Protein AF-A0A9E3H7T1-F1 (afdb_monomer_lite)

Foldseek 3Di:
DDDDPPPPPPVWFKKKFFADQAFFKWAQDQPCLVCPDPVPDPQGIATDGHGDIFGFPDKDQDPPDDWDAACPPPRPRHGDIGDSRQWIQTFTPFFDQRVPHPNTHRDRIIDGPVRIDIDID

Sequence (121 aa):
MISDTAYSQTNSRVYLRITAPKGTYFKREINWYKQAPDIYLDSERCYVGRSQEFLVSSIRPPTGMQPIRENDFNSKFFGNIEYPSAYWEVTFQTPITCGGQENADTGPWYIYRRHVERVRR

Secondary structure (DSSP, 8-state):
-------------EEEEE--TT-EEEESSS-HHHHSS----TTSEEEE-TT-EEEEEEEE---S---EE---TTSTTTT-EE-GGGEEEEEESSPPPBTTBS------EEEEGGGEEEEE-

pLDDT: mean 78.42, std 16.97, range [38.25, 95.44]

Organism: NCBI:txid1117104

Radius of gyration: 17.56 Å; chains: 1; bounding box: 70×25×33 Å

Structure (mmCIF, N/CA/C/O backbone):
data_AF-A0A9E3H7T1-F1
#
_entry.id   AF-A0A9E3H7T1-F1
#
loop_
_atom_site.group_PDB
_atom_site.id
_atom_site.type_symbol
_atom_site.label_atom_id
_atom_site.label_alt_id
_atom_site.label_comp_id
_atom_site.label_asym_id
_atom_site.label_entity_id
_atom_site.label_seq_id
_atom_site.pdbx_PDB_ins_code
_atom_site.Cartn_x
_atom_site.Cartn_y
_atom_site.Cartn_z
_atom_site.occupancy
_atom_site.B_iso_or_equiv
_atom_site.auth_seq_id
_atom_site.auth_comp_id
_atom_site.auth_asym_id
_atom_site.auth_atom_id
_atom_site.pdbx_PDB_model_num
ATOM 1 N N . MET A 1 1 ? -49.923 7.048 15.299 1.00 40.12 1 MET A N 1
ATOM 2 C CA . MET A 1 1 ? -49.238 5.742 15.367 1.00 40.12 1 MET A CA 1
ATOM 3 C C . MET A 1 1 ? -47.829 5.954 14.861 1.00 40.12 1 MET A C 1
ATOM 5 O O . MET A 1 1 ? -47.665 6.518 13.788 1.00 40.12 1 MET A O 1
ATOM 9 N N . ILE A 1 2 ? -46.854 5.628 15.701 1.00 47.12 2 ILE A N 1
ATOM 10 C CA . ILE A 1 2 ? -45.419 5.745 15.437 1.00 47.12 2 ILE A CA 1
ATOM 11 C C . ILE A 1 2 ? -45.042 4.628 14.462 1.00 47.12 2 ILE A C 1
ATOM 13 O O . ILE A 1 2 ? -45.497 3.500 14.639 1.00 47.12 2 ILE A O 1
ATOM 17 N N . SER A 1 3 ? -44.213 4.920 13.465 1.00 41.03 3 SER A N 1
ATOM 18 C CA . SER A 1 3 ? -43.371 3.881 12.882 1.00 41.03 3 SER A CA 1
ATOM 19 C C . SER A 1 3 ? -42.008 4.484 12.592 1.00 41.03 3 SER A C 1
ATOM 21 O O . SER A 1 3 ? -41.778 5.116 11.563 1.00 41.03 3 SER A O 1
ATOM 23 N N . ASP A 1 4 ? -41.132 4.314 13.576 1.00 47.75 4 ASP A N 1
ATOM 24 C CA . ASP A 1 4 ? -39.700 4.514 13.479 1.00 47.75 4 ASP A CA 1
ATOM 25 C C . ASP A 1 4 ? -39.137 3.671 12.330 1.00 47.75 4 ASP A C 1
ATOM 27 O O . ASP A 1 4 ? -39.013 2.453 12.434 1.00 47.75 4 ASP A O 1
ATOM 31 N N . THR A 1 5 ? -38.723 4.312 11.242 1.00 47.25 5 THR A N 1
ATOM 32 C CA . THR A 1 5 ? -37.644 3.770 10.408 1.00 47.25 5 THR A CA 1
ATOM 33 C C . THR A 1 5 ? -36.331 4.371 10.879 1.00 47.25 5 THR A C 1
ATOM 35 O O . THR A 1 5 ? -35.697 5.168 10.190 1.00 47.25 5 THR A O 1
ATOM 38 N N . ALA A 1 6 ? -35.912 3.981 12.083 1.00 44.78 6 ALA A N 1
ATOM 39 C CA . ALA A 1 6 ? -34.505 4.022 12.433 1.00 44.78 6 ALA A CA 1
ATOM 40 C C . ALA A 1 6 ? -33.811 2.950 11.583 1.00 44.78 6 ALA A C 1
ATOM 42 O O . ALA A 1 6 ? -33.815 1.765 11.917 1.00 44.78 6 ALA A O 1
ATOM 43 N N . TYR A 1 7 ? -33.243 3.358 10.447 1.00 38.25 7 TYR A N 1
ATOM 44 C CA . TYR A 1 7 ? -32.245 2.542 9.773 1.00 38.25 7 TYR A CA 1
ATOM 45 C C . TYR A 1 7 ? -31.118 2.316 10.776 1.00 38.25 7 TYR A C 1
ATOM 47 O O . TYR A 1 7 ? -30.337 3.221 11.066 1.00 38.25 7 TYR A O 1
ATOM 55 N N . SER A 1 8 ? -31.042 1.104 11.320 1.00 41.88 8 SER A N 1
ATOM 56 C CA . SER A 1 8 ? -29.840 0.624 11.981 1.00 41.88 8 SER A CA 1
ATOM 57 C C . SER A 1 8 ? -28.761 0.523 10.904 1.00 41.88 8 SER A C 1
ATOM 59 O O . SER A 1 8 ? -28.556 -0.522 10.291 1.00 41.88 8 SER A O 1
ATOM 61 N N . GLN A 1 9 ? -28.097 1.643 10.610 1.00 46.53 9 GLN A N 1
ATOM 62 C CA . GLN A 1 9 ? -26.766 1.596 10.039 1.00 46.53 9 GLN A CA 1
ATOM 63 C C . GLN A 1 9 ? -25.917 0.927 11.106 1.00 46.53 9 GLN A C 1
ATOM 65 O O . GLN A 1 9 ? -25.468 1.555 12.065 1.00 46.53 9 GLN A O 1
ATOM 70 N N . THR A 1 10 ? -25.740 -0.383 10.972 1.00 46.78 10 THR A N 1
ATOM 71 C CA . THR A 1 10 ? -24.643 -1.073 11.627 1.00 46.78 10 THR A CA 1
ATOM 72 C C . THR A 1 10 ? -23.399 -0.362 11.110 1.00 46.78 10 THR A C 1
ATOM 74 O O . THR A 1 10 ? -22.990 -0.576 9.970 1.00 46.78 10 THR A O 1
ATOM 77 N N . ASN A 1 11 ? -22.882 0.589 11.892 1.00 56.44 11 ASN A N 1
ATOM 78 C CA . ASN A 1 11 ? -21.687 1.378 11.608 1.00 56.44 11 ASN A CA 1
ATOM 79 C C . ASN A 1 11 ? -20.474 0.446 11.663 1.00 56.44 11 ASN A C 1
ATOM 81 O O . ASN A 1 11 ? -19.628 0.569 12.543 1.00 56.44 11 ASN A O 1
ATOM 85 N N . SER A 1 12 ? -20.432 -0.540 10.765 1.00 71.75 12 SER A N 1
ATOM 86 C CA . SER A 1 12 ? -19.373 -1.524 10.738 1.00 71.75 12 SER A CA 1
ATOM 87 C C . SER A 1 12 ? -18.127 -0.828 10.230 1.00 71.75 12 SER A C 1
ATOM 89 O O . SER A 1 12 ? -17.987 -0.512 9.045 1.00 71.75 12 SER A O 1
ATOM 91 N N . ARG A 1 13 ? -17.232 -0.545 11.164 1.00 86.19 13 ARG A N 1
ATOM 92 C CA . ARG A 1 13 ? -15.934 0.041 10.895 1.00 86.19 13 ARG A CA 1
ATOM 93 C C . ARG A 1 13 ? -15.065 -1.046 10.286 1.00 86.19 13 ARG A C 1
ATOM 95 O O . ARG A 1 13 ? -14.909 -2.135 10.844 1.00 86.19 13 ARG A O 1
ATOM 102 N N . VAL A 1 14 ? -14.511 -0.757 9.114 1.00 91.62 14 VAL A N 1
ATOM 103 C CA . VAL A 1 14 ? -13.574 -1.660 8.450 1.00 91.62 14 VAL A CA 1
ATOM 104 C C . VAL A 1 14 ? -12.169 -1.301 8.908 1.00 91.62 14 VAL A C 1
ATOM 106 O O . VAL A 1 14 ? -11.715 -0.173 8.747 1.00 91.62 14 VAL A O 1
ATOM 109 N N . TYR A 1 15 ? -11.472 -2.281 9.456 1.00 93.75 15 TYR A N 1
ATOM 110 C CA . TYR A 1 15 ? -10.070 -2.189 9.814 1.00 93.75 15 TYR A CA 1
ATOM 111 C C . TYR A 1 15 ? -9.244 -3.027 8.848 1.00 93.75 15 TYR A C 1
ATOM 113 O O . TYR A 1 15 ? -9.654 -4.113 8.431 1.00 93.75 15 TYR A O 1
ATOM 121 N N . LEU A 1 16 ? -8.061 -2.534 8.511 1.00 94.38 16 LEU A N 1
ATOM 122 C CA . LEU A 1 16 ? -7.038 -3.294 7.816 1.00 94.38 16 LEU A CA 1
ATOM 123 C C . LEU A 1 16 ? -5.978 -3.708 8.835 1.00 94.38 16 LEU A C 1
ATOM 125 O O . LEU A 1 16 ? -5.284 -2.846 9.374 1.00 94.38 16 LEU A O 1
ATOM 129 N N . ARG A 1 17 ? -5.871 -5.009 9.119 1.00 95.06 17 ARG A N 1
ATOM 130 C CA . ARG A 1 17 ? -4.857 -5.554 10.032 1.00 95.06 17 ARG A CA 1
ATOM 131 C C . ARG A 1 17 ? -3.689 -6.127 9.243 1.00 95.06 17 ARG A C 1
ATOM 133 O O . ARG A 1 17 ? -3.903 -6.871 8.287 1.00 95.06 17 ARG A O 1
ATOM 140 N N . ILE A 1 18 ? -2.462 -5.834 9.667 1.00 93.31 18 ILE A N 1
ATOM 141 C CA . ILE A 1 18 ? -1.251 -6.404 9.062 1.00 93.31 18 ILE A CA 1
ATOM 142 C C . ILE A 1 18 ? -1.017 -7.830 9.550 1.00 93.31 18 ILE A C 1
ATOM 144 O O . ILE A 1 18 ? -0.838 -8.072 10.744 1.00 93.31 18 ILE A O 1
ATOM 148 N N . THR A 1 19 ? -0.948 -8.772 8.616 1.00 95.19 19 THR A N 1
ATOM 149 C CA . THR A 1 19 ? -0.738 -10.200 8.892 1.00 95.19 19 THR A CA 1
ATOM 150 C C . THR A 1 19 ? 0.658 -10.685 8.511 1.00 95.19 19 THR A C 1
ATOM 152 O O . THR A 1 19 ? 1.094 -11.729 9.0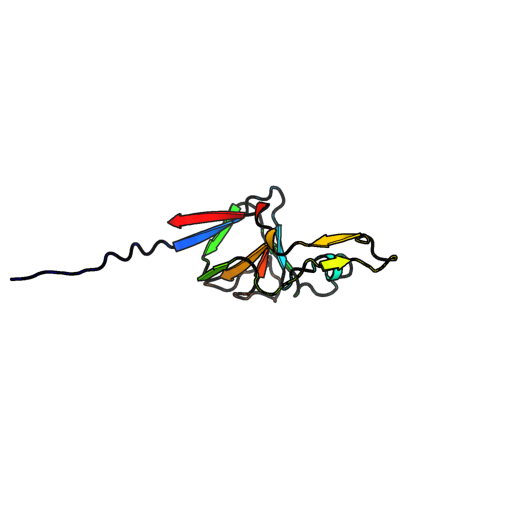00 1.00 95.19 19 THR A O 1
ATOM 155 N N . ALA A 1 20 ? 1.391 -9.928 7.687 1.00 91.00 20 ALA A N 1
ATOM 156 C CA . ALA A 1 20 ? 2.737 -10.293 7.258 1.00 91.00 20 ALA A CA 1
ATOM 157 C C . ALA A 1 20 ? 3.694 -10.484 8.459 1.00 91.00 20 ALA A C 1
ATOM 159 O O . ALA A 1 20 ? 3.782 -9.596 9.312 1.00 91.00 20 ALA A O 1
ATOM 160 N N . PRO A 1 21 ? 4.452 -11.601 8.534 1.00 87.25 21 PRO A N 1
ATOM 161 C CA . PRO A 1 21 ? 5.277 -11.931 9.700 1.00 87.25 21 PRO A CA 1
ATOM 162 C C . PRO A 1 21 ? 6.290 -10.854 10.102 1.00 87.25 21 PRO A C 1
ATOM 164 O O . PRO A 1 21 ? 6.513 -10.647 11.290 1.00 87.25 21 PRO A O 1
ATOM 167 N N . LYS A 1 22 ? 6.878 -10.165 9.116 1.00 85.44 22 LYS A N 1
ATOM 168 C CA . LYS A 1 22 ? 7.871 -9.093 9.301 1.00 85.44 22 LYS A CA 1
ATOM 169 C C . LYS A 1 22 ? 7.276 -7.690 9.125 1.00 85.44 22 LYS A C 1
ATOM 171 O O . LYS A 1 22 ? 8.016 -6.748 8.880 1.00 85.44 22 LYS A O 1
ATOM 176 N N . GLY A 1 23 ? 5.951 -7.556 9.185 1.00 87.00 23 GLY A N 1
ATOM 177 C CA . GLY A 1 23 ? 5.276 -6.336 8.753 1.00 87.00 23 GLY A CA 1
ATOM 178 C C . GLY A 1 23 ? 5.261 -6.188 7.231 1.00 87.00 23 GLY A C 1
ATOM 179 O O . GLY A 1 23 ? 5.574 -7.119 6.484 1.00 87.00 23 GLY A O 1
ATOM 180 N N . THR A 1 24 ? 4.849 -5.017 6.761 1.00 86.56 24 THR A N 1
ATOM 181 C CA . THR A 1 24 ? 4.772 -4.695 5.333 1.00 86.56 24 THR A CA 1
ATOM 182 C C . THR A 1 24 ? 5.063 -3.220 5.105 1.00 86.56 24 THR A C 1
ATOM 184 O O . THR A 1 24 ? 4.976 -2.412 6.023 1.00 86.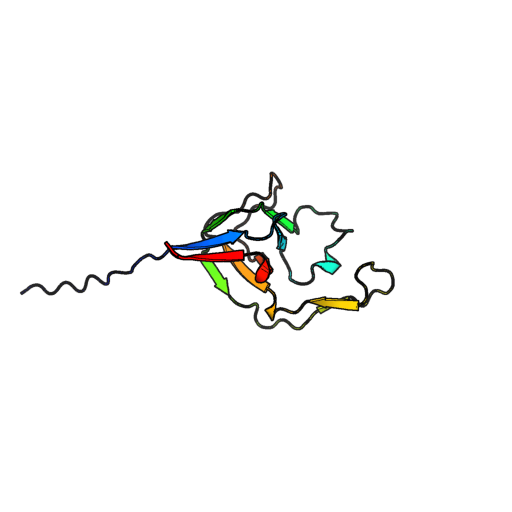56 24 THR A O 1
ATOM 187 N N . TYR A 1 25 ? 5.373 -2.866 3.863 1.00 85.62 25 TYR A N 1
ATOM 188 C CA . TYR A 1 25 ? 5.412 -1.475 3.432 1.00 85.62 25 TYR A CA 1
ATOM 189 C C . TYR A 1 25 ? 4.110 -1.117 2.726 1.00 85.62 25 TYR A C 1
ATOM 191 O O . TYR A 1 25 ? 3.664 -1.860 1.843 1.00 85.62 25 TYR A O 1
ATOM 199 N N . PHE A 1 26 ? 3.516 0.010 3.100 1.00 87.50 26 PHE A N 1
ATOM 200 C CA . PHE A 1 26 ? 2.547 0.694 2.253 1.00 87.50 26 PHE A CA 1
ATOM 201 C C . PHE A 1 26 ? 3.304 1.599 1.292 1.00 87.50 26 PHE A C 1
ATOM 203 O O . PHE A 1 26 ? 4.336 2.163 1.653 1.00 87.50 26 PHE A O 1
ATOM 210 N N . LYS A 1 27 ? 2.814 1.705 0.063 1.00 85.50 27 LYS A N 1
ATOM 211 C CA . LYS A 1 27 ? 3.524 2.374 -1.030 1.00 85.50 27 LYS A CA 1
ATOM 212 C C . LYS A 1 27 ? 2.644 3.464 -1.618 1.00 85.50 27 LYS A C 1
ATOM 214 O O . LYS A 1 27 ? 1.431 3.274 -1.682 1.00 85.50 27 LYS A O 1
ATOM 219 N N . ARG A 1 28 ? 3.217 4.576 -2.071 1.00 82.38 28 ARG A N 1
ATOM 220 C CA . ARG A 1 28 ? 2.444 5.612 -2.784 1.00 82.38 28 ARG A CA 1
ATOM 221 C C . ARG A 1 28 ? 2.077 5.203 -4.211 1.00 82.38 28 ARG A C 1
ATOM 223 O O . ARG A 1 28 ? 1.115 5.725 -4.753 1.00 82.38 28 ARG A O 1
ATOM 230 N N . GLU A 1 29 ? 2.774 4.215 -4.775 1.00 80.00 29 GLU A N 1
ATOM 231 C CA . GLU A 1 29 ? 2.519 3.654 -6.110 1.00 80.00 29 GLU A CA 1
ATOM 232 C C . GLU A 1 29 ? 2.777 2.130 -6.157 1.00 80.00 29 GLU A C 1
ATOM 234 O O . GLU A 1 29 ? 3.456 1.572 -5.291 1.00 80.00 29 GLU A O 1
ATOM 239 N N . ILE A 1 30 ? 2.237 1.437 -7.172 1.00 76.69 30 ILE A N 1
ATOM 240 C CA . ILE A 1 30 ? 2.338 -0.035 -7.338 1.00 76.69 30 ILE A CA 1
ATOM 241 C C . ILE A 1 30 ? 3.727 -0.497 -7.799 1.00 76.69 30 ILE A C 1
ATOM 243 O O . ILE A 1 30 ? 4.149 -1.611 -7.480 1.00 76.69 30 ILE A O 1
ATOM 247 N N . ASN A 1 31 ? 4.435 0.349 -8.545 1.00 69.81 31 ASN A N 1
ATOM 248 C CA . ASN A 1 31 ? 5.755 0.126 -9.147 1.00 69.81 31 ASN A CA 1
ATOM 249 C C . ASN A 1 31 ? 6.889 0.048 -8.104 1.00 69.81 31 ASN A C 1
ATOM 251 O O . ASN A 1 31 ? 7.897 0.739 -8.195 1.00 69.81 31 ASN A O 1
ATOM 255 N N . TRP A 1 32 ? 6.758 -0.822 -7.108 1.00 65.19 32 TRP A N 1
ATOM 256 C CA . TRP A 1 32 ? 7.629 -0.848 -5.933 1.00 65.19 32 TRP A CA 1
ATOM 257 C C . TRP A 1 32 ? 9.106 -1.090 -6.214 1.00 65.19 32 TRP A C 1
ATOM 259 O O . TRP A 1 32 ? 9.916 -0.830 -5.336 1.00 65.19 32 TRP A O 1
ATOM 269 N N . TYR A 1 33 ? 9.459 -1.638 -7.372 1.00 57.72 33 TYR A N 1
ATOM 270 C CA . TYR A 1 33 ? 10.846 -1.836 -7.772 1.00 57.72 33 TYR A CA 1
ATOM 271 C C . TYR A 1 33 ? 11.456 -0.573 -8.403 1.00 57.72 33 TYR A C 1
ATOM 273 O O . TYR A 1 33 ? 12.663 -0.416 -8.322 1.00 57.72 33 TYR A O 1
ATOM 281 N N . LYS A 1 34 ? 10.639 0.346 -8.958 1.00 54.22 34 LYS A N 1
ATOM 282 C CA . LYS A 1 34 ? 11.071 1.730 -9.244 1.00 54.22 34 LYS A CA 1
ATOM 283 C C . LYS A 1 34 ? 11.336 2.495 -7.958 1.00 54.22 34 LYS A C 1
ATOM 285 O O . LYS A 1 34 ? 12.006 3.515 -7.973 1.00 54.22 34 LYS A O 1
ATOM 290 N N . GLN A 1 35 ? 10.755 2.003 -6.868 1.00 51.62 35 GLN A N 1
ATOM 291 C CA . GLN A 1 35 ? 11.062 2.473 -5.542 1.00 51.62 35 GLN A CA 1
ATOM 292 C C . GLN A 1 35 ? 12.327 1.729 -5.068 1.00 51.62 35 GLN A C 1
ATOM 294 O O . GLN A 1 35 ? 13.372 2.342 -4.989 1.00 51.62 35 GLN A O 1
ATOM 299 N N . ALA A 1 36 ? 12.318 0.433 -4.766 1.00 40.94 36 ALA A N 1
ATOM 300 C CA . ALA A 1 36 ? 13.435 -0.261 -4.103 1.00 40.94 36 ALA A CA 1
ATOM 301 C C . ALA A 1 36 ? 14.813 -0.135 -4.816 1.00 40.94 36 ALA A C 1
ATOM 303 O O . ALA A 1 36 ? 14.849 0.135 -6.005 1.00 40.94 36 ALA A O 1
ATOM 304 N N . PRO A 1 37 ? 15.961 -0.514 -4.205 1.00 41.88 37 PRO A N 1
ATOM 305 C CA . PRO A 1 37 ? 16.572 -0.051 -2.954 1.00 41.88 37 PRO A CA 1
ATOM 306 C C . PRO A 1 37 ? 17.245 1.337 -3.082 1.00 41.88 37 PRO A C 1
ATOM 308 O O . PRO A 1 37 ? 17.870 1.773 -2.121 1.00 41.88 37 PRO A O 1
ATOM 311 N N . ASP A 1 38 ? 17.100 2.001 -4.230 1.00 41.94 38 ASP A N 1
ATOM 312 C CA . ASP A 1 38 ? 17.565 3.368 -4.489 1.00 41.94 38 ASP A CA 1
ATOM 313 C C . ASP A 1 38 ? 16.477 4.396 -4.094 1.00 41.94 38 ASP A C 1
ATOM 315 O O . ASP A 1 38 ? 16.493 5.546 -4.526 1.00 41.94 38 ASP A O 1
ATOM 319 N N . ILE A 1 39 ? 15.527 3.986 -3.232 1.00 48.41 39 ILE A N 1
ATOM 320 C CA . ILE A 1 39 ? 14.576 4.872 -2.540 1.00 48.41 39 ILE A CA 1
ATOM 321 C C . ILE A 1 39 ? 15.379 5.756 -1.591 1.00 48.41 39 ILE A C 1
ATOM 323 O O . ILE A 1 39 ? 15.561 5.419 -0.420 1.00 48.41 39 ILE A O 1
ATOM 327 N N . TYR A 1 40 ? 15.869 6.889 -2.076 1.00 46.56 40 TYR A N 1
ATOM 328 C CA . TYR A 1 40 ? 16.521 7.880 -1.220 1.00 46.56 40 TYR A CA 1
ATOM 329 C C . TYR A 1 40 ? 15.528 8.589 -0.295 1.00 46.56 40 TYR A C 1
ATOM 331 O O . TYR A 1 40 ? 15.926 9.144 0.726 1.00 46.56 40 TYR A O 1
ATOM 339 N N . LEU A 1 41 ? 14.237 8.572 -0.637 1.00 52.53 41 LEU A N 1
ATOM 340 C CA . LEU A 1 41 ? 13.219 9.331 0.068 1.00 52.53 41 LEU A CA 1
ATOM 341 C C . LEU A 1 41 ? 12.333 8.403 0.896 1.00 52.53 41 LEU A C 1
ATOM 343 O O . LEU A 1 41 ? 11.458 7.701 0.389 1.00 52.53 41 LEU A O 1
ATOM 347 N N . ASP A 1 42 ? 12.494 8.476 2.213 1.00 56.03 42 ASP A N 1
ATOM 348 C CA . ASP A 1 42 ? 11.597 7.858 3.195 1.00 56.03 42 ASP A CA 1
ATOM 349 C C . ASP A 1 42 ? 10.120 8.306 3.062 1.00 56.03 42 ASP A C 1
ATOM 351 O O . ASP A 1 42 ? 9.262 7.852 3.816 1.00 56.03 42 ASP A O 1
ATOM 355 N N . SER A 1 43 ? 9.796 9.181 2.103 1.00 59.72 43 SER A N 1
ATOM 356 C CA . SER A 1 43 ? 8.450 9.652 1.774 1.00 59.72 43 SER A CA 1
ATOM 357 C C . SER A 1 43 ? 7.620 8.776 0.865 1.00 59.72 43 SER A C 1
ATOM 359 O O . SER A 1 43 ? 6.392 8.897 0.856 1.00 59.72 43 SER A O 1
ATOM 361 N N . GLU A 1 44 ? 8.243 7.836 0.168 1.00 67.19 44 GLU A N 1
ATOM 362 C CA . GLU A 1 44 ? 7.547 7.044 -0.849 1.00 67.19 44 GLU A CA 1
ATOM 363 C C . GLU A 1 44 ? 7.032 5.700 -0.315 1.00 67.19 44 GLU A C 1
ATOM 365 O O . GLU A 1 44 ? 6.171 5.053 -0.925 1.00 67.19 44 GLU A O 1
ATOM 370 N N . ARG A 1 45 ? 7.505 5.303 0.872 1.00 75.12 45 ARG A N 1
ATOM 371 C CA . ARG A 1 45 ? 7.116 4.073 1.566 1.00 75.12 45 ARG A CA 1
ATOM 372 C C . ARG A 1 45 ? 6.815 4.336 3.034 1.00 75.12 45 ARG A C 1
ATOM 374 O O . ARG A 1 45 ? 7.445 5.166 3.667 1.00 75.12 45 ARG A O 1
ATOM 381 N N . CYS A 1 46 ? 5.909 3.544 3.585 1.00 81.06 46 CYS A N 1
ATOM 382 C CA . CYS A 1 46 ? 5.562 3.571 4.996 1.00 81.06 46 CYS A CA 1
ATOM 383 C C . CYS A 1 46 ? 5.738 2.173 5.579 1.00 81.06 46 CYS A C 1
ATOM 385 O O . CYS A 1 46 ? 4.998 1.261 5.200 1.00 81.06 46 CYS A O 1
ATOM 387 N N . TYR A 1 47 ? 6.727 1.970 6.453 1.00 85.19 47 TYR A N 1
ATOM 388 C CA . TYR A 1 47 ? 6.858 0.690 7.150 1.00 85.19 47 TYR A CA 1
ATOM 389 C C . TYR A 1 47 ? 5.780 0.552 8.223 1.00 85.19 47 TYR A C 1
ATOM 391 O O . TYR A 1 47 ? 5.568 1.459 9.028 1.00 85.19 47 TYR A O 1
ATOM 399 N N . VAL A 1 48 ? 5.147 -0.617 8.254 1.00 86.75 48 VAL A N 1
ATOM 400 C CA . VAL A 1 48 ? 4.054 -0.929 9.165 1.00 86.75 48 VAL A CA 1
ATOM 401 C C . VAL A 1 48 ? 4.269 -2.304 9.783 1.00 86.75 48 VAL A C 1
ATOM 403 O O . VAL A 1 48 ? 4.483 -3.303 9.089 1.00 86.75 48 VAL A O 1
ATOM 406 N N . GLY A 1 49 ? 4.204 -2.351 11.111 1.00 88.62 49 GLY A N 1
ATOM 407 C CA . GLY A 1 49 ? 4.449 -3.560 11.888 1.00 88.62 49 GLY A CA 1
ATOM 408 C C . GLY A 1 49 ? 3.311 -4.576 11.791 1.00 88.62 49 GLY A C 1
ATOM 409 O O . GLY A 1 49 ? 2.155 -4.239 11.535 1.00 88.62 49 GLY A O 1
ATOM 410 N N . ARG A 1 50 ? 3.633 -5.848 12.046 1.00 91.12 50 ARG A N 1
ATOM 411 C CA . ARG A 1 50 ? 2.632 -6.916 12.183 1.00 91.12 50 ARG A CA 1
ATOM 412 C C . ARG A 1 50 ? 1.612 -6.572 13.276 1.00 91.12 50 ARG A C 1
ATOM 414 O O . ARG A 1 50 ? 1.958 -5.945 14.273 1.00 91.12 50 ARG A O 1
ATOM 421 N N . SER A 1 51 ? 0.371 -7.017 13.095 1.00 92.38 51 SER A N 1
ATOM 422 C CA . SER A 1 51 ? -0.757 -6.836 14.019 1.00 92.38 51 SER A CA 1
ATOM 423 C C . SER A 1 51 ? -1.229 -5.393 14.207 1.00 92.38 51 SER A C 1
ATOM 425 O O . SER A 1 51 ? -2.235 -5.191 14.882 1.00 92.38 51 SER A O 1
ATOM 427 N N . GLN A 1 52 ? -0.572 -4.400 13.596 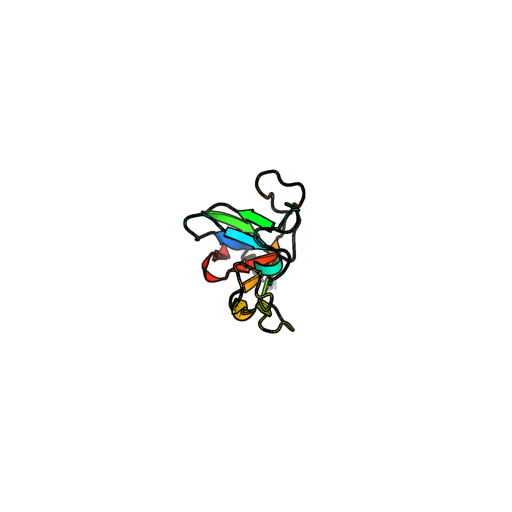1.00 91.38 52 GLN A N 1
ATOM 428 C CA . GLN A 1 52 ? -1.103 -3.041 13.551 1.00 91.38 52 GLN A CA 1
ATOM 429 C C . GLN A 1 52 ? -2.411 -3.016 12.755 1.00 91.38 52 GLN A C 1
ATOM 431 O O . GLN A 1 52 ? -2.572 -3.741 11.766 1.00 91.38 52 GLN A O 1
ATOM 436 N N . GLU A 1 53 ? -3.350 -2.194 13.215 1.00 93.25 53 GLU A N 1
ATOM 437 C CA . GLU A 1 53 ? -4.683 -2.047 12.644 1.00 93.25 53 GLU A CA 1
ATOM 438 C C . GLU A 1 53 ? -4.929 -0.598 12.258 1.00 93.25 53 GLU A C 1
ATOM 440 O O . GLU A 1 53 ? -4.651 0.317 13.031 1.00 93.25 53 GLU A O 1
ATOM 445 N N . PHE A 1 54 ? -5.513 -0.406 11.081 1.00 92.62 54 PHE A N 1
ATOM 446 C CA . PHE A 1 54 ? -5.825 0.915 10.559 1.00 92.62 54 PHE A CA 1
ATOM 447 C C . PHE A 1 54 ? -7.284 0.978 10.168 1.00 92.62 54 PHE A C 1
ATOM 449 O O . PHE A 1 54 ? -7.774 0.132 9.419 1.00 92.62 54 PHE A O 1
ATOM 456 N N . LEU A 1 55 ? -7.977 1.989 10.671 1.00 94.12 55 LEU A N 1
ATOM 457 C CA . LEU A 1 55 ? -9.352 2.252 10.291 1.00 94.12 55 LEU A CA 1
ATOM 458 C C . LEU A 1 55 ? -9.371 2.822 8.867 1.00 94.12 55 LEU A C 1
ATOM 460 O O . LEU A 1 55 ? -8.768 3.866 8.607 1.00 94.12 55 LEU A O 1
ATOM 464 N N . VAL A 1 56 ? -10.029 2.125 7.938 1.00 94.25 56 VAL A N 1
ATOM 465 C CA . VAL A 1 56 ? -10.061 2.531 6.526 1.00 94.25 56 VAL A CA 1
ATOM 466 C C . VAL A 1 56 ? -11.275 3.406 6.239 1.00 94.25 56 VAL A C 1
ATOM 468 O O . VAL A 1 56 ? -12.384 3.131 6.698 1.00 94.25 56 VAL A O 1
ATOM 471 N N . SER A 1 57 ? -11.066 4.468 5.467 1.00 94.25 57 SER A N 1
ATOM 472 C CA . SER A 1 57 ? -12.144 5.242 4.848 1.00 94.25 57 SER A CA 1
ATOM 473 C C . SER A 1 57 ? -12.538 4.630 3.504 1.00 94.25 57 SER A C 1
ATOM 475 O O . SER A 1 57 ? -13.722 4.567 3.180 1.00 94.25 57 SER A O 1
ATOM 477 N N . SER A 1 58 ? -11.567 4.106 2.747 1.00 93.88 58 SER A N 1
ATOM 478 C CA . SER A 1 58 ? -11.818 3.397 1.493 1.00 93.88 58 SER A CA 1
ATOM 479 C C . SER A 1 58 ? -10.824 2.256 1.269 1.00 93.88 58 SER A C 1
ATOM 481 O O . SER A 1 58 ? -9.665 2.325 1.678 1.00 93.88 58 SER A O 1
ATOM 483 N N . ILE A 1 59 ? -11.283 1.179 0.628 1.00 93.88 59 ILE A N 1
ATOM 484 C CA . ILE A 1 59 ? -10.426 0.078 0.184 1.00 93.88 59 ILE A CA 1
ATOM 485 C C . ILE A 1 59 ? -10.991 -0.554 -1.088 1.00 93.88 59 ILE A C 1
ATOM 487 O O . ILE A 1 59 ? -12.103 -1.091 -1.093 1.00 93.88 59 ILE A O 1
ATOM 491 N N . ARG A 1 60 ? -10.219 -0.527 -2.174 1.00 93.94 60 ARG A N 1
ATOM 492 C CA . ARG A 1 60 ? -10.667 -1.002 -3.491 1.00 93.94 60 ARG A CA 1
ATOM 493 C C . ARG A 1 60 ? -9.537 -1.638 -4.298 1.00 93.94 60 ARG A C 1
ATOM 495 O O . ARG A 1 60 ? -8.365 -1.385 -4.015 1.00 93.94 60 ARG A O 1
ATOM 502 N N . PRO A 1 61 ? -9.849 -2.498 -5.283 1.00 91.56 61 PRO A N 1
ATOM 503 C CA . PRO A 1 61 ? -8.875 -2.843 -6.308 1.00 91.56 61 PRO A CA 1
ATOM 504 C C . PRO A 1 61 ? -8.381 -1.565 -7.004 1.00 91.56 61 PRO A C 1
ATOM 506 O O . PRO A 1 61 ? -9.220 -0.714 -7.302 1.00 91.56 61 PRO A O 1
ATOM 509 N N . PRO A 1 62 ? -7.079 -1.438 -7.302 1.00 89.38 62 PRO A N 1
ATOM 510 C CA . PRO A 1 62 ? -6.603 -0.401 -8.208 1.00 89.38 62 PRO A CA 1
ATOM 511 C C . PRO A 1 62 ? -7.294 -0.535 -9.571 1.00 89.38 62 PRO A C 1
ATOM 513 O O . PRO A 1 62 ? -7.429 -1.646 -10.094 1.00 89.38 62 PRO A O 1
ATOM 516 N N . THR A 1 63 ? -7.734 0.581 -10.147 1.00 85.00 63 THR A N 1
ATOM 517 C CA . THR A 1 63 ? -8.425 0.630 -11.447 1.00 85.00 63 THR A CA 1
ATOM 518 C C . THR A 1 63 ? -7.607 1.406 -12.469 1.00 85.00 63 THR A C 1
ATOM 520 O O . THR A 1 63 ? -6.914 2.351 -12.110 1.00 85.00 63 THR A O 1
ATOM 523 N N . GLY A 1 64 ? -7.699 1.037 -13.751 1.00 80.31 64 GLY A N 1
ATOM 524 C CA . GLY A 1 64 ? -7.018 1.763 -14.833 1.00 80.31 64 GLY A CA 1
ATOM 525 C C . GLY A 1 64 ? -5.497 1.574 -14.880 1.00 80.31 64 GLY A C 1
ATOM 526 O O . GLY A 1 64 ? -4.824 2.263 -15.637 1.00 80.31 64 GLY A O 1
ATOM 527 N N . MET A 1 65 ? -4.952 0.637 -14.100 1.00 81.00 65 MET A N 1
ATOM 528 C CA . MET A 1 65 ? -3.523 0.328 -14.076 1.00 81.00 65 MET A CA 1
ATOM 529 C C . MET A 1 65 ? -3.229 -0.971 -14.820 1.00 81.00 65 MET A C 1
ATOM 531 O O . MET A 1 65 ? -3.964 -1.951 -14.691 1.00 81.00 65 MET A O 1
ATOM 535 N N . GLN A 1 66 ? -2.132 -0.981 -15.572 1.00 85.50 66 GLN A N 1
ATOM 536 C CA . GLN A 1 66 ? -1.606 -2.175 -16.232 1.00 85.50 66 GLN A CA 1
ATOM 537 C C . GLN A 1 66 ? -0.517 -2.828 -15.374 1.00 85.50 66 GLN A C 1
ATOM 539 O O . GLN A 1 66 ? 0.081 -2.151 -14.533 1.00 85.50 66 GLN A O 1
ATOM 544 N N . PRO A 1 67 ? -0.240 -4.130 -15.567 1.00 86.94 67 PRO A N 1
ATOM 545 C CA . PRO A 1 67 ? 0.940 -4.753 -14.991 1.00 86.94 67 PRO A CA 1
ATOM 546 C C . PRO A 1 67 ? 2.208 -3.978 -15.351 1.00 86.94 67 PRO A C 1
ATOM 548 O O . PRO A 1 67 ? 2.398 -3.597 -16.507 1.00 86.94 67 PRO A O 1
ATOM 551 N N . ILE A 1 68 ? 3.069 -3.748 -14.364 1.00 82.62 68 ILE A N 1
ATOM 552 C CA . ILE A 1 68 ? 4.296 -2.967 -14.536 1.00 82.62 68 ILE A CA 1
ATOM 553 C C . ILE A 1 68 ? 5.472 -3.936 -14.464 1.00 82.62 68 ILE A C 1
ATOM 555 O O . ILE A 1 68 ? 5.602 -4.675 -13.489 1.00 82.62 68 ILE A O 1
ATOM 559 N N . ARG A 1 69 ? 6.292 -3.965 -15.516 1.00 84.12 69 ARG A N 1
ATOM 560 C CA . ARG A 1 69 ? 7.492 -4.803 -15.601 1.00 84.12 69 ARG A CA 1
ATOM 561 C C . ARG A 1 69 ? 8.745 -3.951 -15.422 1.00 84.12 69 ARG A C 1
ATOM 563 O O . ARG A 1 69 ? 8.825 -2.866 -16.000 1.00 84.12 69 ARG A O 1
ATOM 570 N N . GLU A 1 70 ? 9.700 -4.424 -14.624 1.00 84.06 70 GLU A N 1
ATOM 571 C CA . GLU A 1 70 ? 11.037 -3.826 -14.576 1.00 84.06 70 GLU A CA 1
ATOM 572 C C . GLU A 1 70 ? 11.830 -4.277 -15.801 1.00 84.06 70 GLU A C 1
ATOM 574 O O . GLU A 1 70 ? 12.054 -5.476 -15.995 1.00 84.06 70 GLU A O 1
ATOM 579 N N . ASN A 1 71 ? 12.221 -3.313 -16.627 1.00 83.81 71 ASN A N 1
ATOM 580 C CA . ASN A 1 71 ? 12.916 -3.532 -17.891 1.00 83.81 71 ASN A CA 1
ATOM 581 C C . ASN A 1 71 ? 14.352 -2.985 -17.876 1.00 83.81 71 ASN A C 1
ATOM 583 O O . ASN A 1 71 ? 15.068 -3.183 -18.855 1.00 83.81 71 ASN A O 1
ATOM 587 N N . ASP A 1 72 ? 14.781 -2.309 -16.808 1.00 82.88 72 ASP A N 1
ATOM 588 C CA . ASP A 1 72 ? 16.173 -1.913 -16.634 1.00 82.88 72 ASP A CA 1
ATOM 589 C C . ASP A 1 72 ? 17.033 -3.143 -16.327 1.00 82.88 72 ASP A C 1
ATOM 591 O O . ASP A 1 72 ? 16.938 -3.740 -15.255 1.00 82.88 72 ASP A O 1
ATOM 595 N N . PHE A 1 73 ? 17.888 -3.513 -17.280 1.00 85.38 73 PHE A N 1
ATOM 596 C CA . PHE A 1 73 ? 18.818 -4.639 -17.172 1.00 85.38 73 PHE A CA 1
ATOM 597 C C . PHE A 1 73 ? 19.867 -4.464 -16.066 1.00 85.38 73 PHE A C 1
ATOM 599 O O . PHE A 1 73 ? 20.465 -5.453 -15.645 1.00 85.38 73 PHE A O 1
ATOM 606 N N . ASN A 1 74 ? 20.088 -3.236 -15.588 1.00 83.56 74 ASN A N 1
ATOM 607 C CA . ASN A 1 74 ? 20.990 -2.953 -14.472 1.00 83.56 74 ASN A CA 1
ATOM 608 C C . ASN A 1 74 ? 20.274 -3.001 -13.113 1.00 83.56 74 ASN A C 1
ATOM 610 O O . ASN A 1 74 ? 20.930 -3.019 -12.071 1.00 83.56 74 ASN A O 1
ATOM 614 N N . SER A 1 75 ? 18.938 -3.049 -13.102 1.00 78.19 75 SER A N 1
ATOM 615 C CA . SER A 1 75 ? 18.160 -3.151 -11.873 1.00 78.19 75 SER A CA 1
ATOM 616 C C . SER A 1 75 ? 18.246 -4.559 -11.298 1.00 78.19 75 SER A C 1
ATOM 618 O O . SER A 1 75 ? 18.011 -5.560 -11.977 1.00 78.19 75 SER A O 1
ATOM 620 N N . LYS A 1 76 ? 18.460 -4.661 -9.984 1.00 76.44 76 LYS A N 1
ATOM 621 C CA . LYS A 1 76 ? 18.375 -5.946 -9.268 1.00 76.44 76 LYS A CA 1
ATOM 622 C C . LYS A 1 76 ? 16.968 -6.562 -9.273 1.00 76.44 76 LYS A C 1
ATOM 624 O O . LYS A 1 76 ? 16.793 -7.688 -8.813 1.00 76.44 76 LYS A O 1
ATOM 629 N N . PHE A 1 77 ? 15.964 -5.812 -9.728 1.00 76.56 77 PHE A N 1
ATOM 630 C CA . PHE A 1 77 ? 14.589 -6.275 -9.899 1.00 76.56 77 PHE A CA 1
ATOM 631 C C . PHE A 1 77 ? 14.234 -6.561 -11.353 1.00 76.56 77 PHE A C 1
ATOM 633 O O . PHE A 1 77 ? 13.058 -6.792 -11.635 1.00 76.56 77 PHE A O 1
ATOM 640 N N . PHE A 1 78 ? 15.214 -6.540 -12.261 1.00 82.44 78 PHE A N 1
ATOM 641 C CA . PHE A 1 78 ? 15.009 -6.846 -13.668 1.00 82.44 78 PHE A CA 1
ATOM 642 C C . PHE A 1 78 ? 14.147 -8.100 -13.854 1.00 82.44 78 PHE A C 1
ATOM 644 O O . PHE A 1 78 ? 14.382 -9.147 -13.248 1.00 82.44 78 PHE A O 1
ATOM 651 N N . GLY A 1 79 ? 13.124 -7.981 -14.699 1.00 83.62 79 GLY A N 1
ATOM 652 C CA . GLY A 1 79 ? 12.208 -9.073 -15.002 1.00 83.62 79 GLY A CA 1
ATOM 653 C C . GLY A 1 79 ? 11.046 -9.242 -14.019 1.00 83.62 79 GLY A C 1
ATOM 654 O O . GLY A 1 79 ? 10.106 -9.967 -14.362 1.00 83.62 79 GLY A O 1
ATOM 655 N N . ASN A 1 80 ? 11.043 -8.557 -12.867 1.00 82.75 80 ASN A N 1
ATOM 656 C CA . ASN A 1 80 ? 9.895 -8.549 -11.958 1.00 82.75 80 ASN A CA 1
ATOM 657 C C . ASN A 1 80 ? 8.670 -7.921 -12.629 1.00 82.75 80 ASN A C 1
ATOM 659 O O . ASN A 1 80 ? 8.782 -6.983 -13.421 1.00 82.75 80 ASN A O 1
ATOM 663 N N . ILE A 1 81 ? 7.490 -8.441 -12.288 1.00 85.75 81 ILE A N 1
ATOM 664 C CA . ILE A 1 81 ? 6.206 -7.938 -12.777 1.00 85.75 81 ILE A CA 1
ATOM 665 C C . ILE A 1 81 ? 5.285 -7.706 -11.593 1.00 85.75 81 ILE A C 1
ATOM 667 O O . ILE A 1 81 ? 5.023 -8.615 -10.805 1.00 85.75 81 ILE A O 1
ATOM 671 N N . GLU A 1 82 ? 4.731 -6.506 -11.533 1.00 84.62 82 GLU A N 1
ATOM 672 C CA . GLU A 1 82 ? 3.751 -6.119 -10.540 1.00 84.62 82 GLU A CA 1
ATOM 673 C C . GLU A 1 82 ? 2.366 -6.055 -11.132 1.00 84.62 82 GLU A C 1
ATOM 675 O O . GLU A 1 82 ? 2.083 -5.272 -12.035 1.00 84.62 82 GLU A O 1
ATOM 680 N N . TYR A 1 83 ? 1.489 -6.887 -10.584 1.00 88.06 83 TYR A N 1
ATOM 681 C CA . TYR A 1 83 ? 0.107 -6.979 -11.009 1.00 88.06 83 TYR A CA 1
ATOM 682 C C . TYR A 1 83 ? -0.767 -6.125 -10.088 1.00 88.06 83 TYR A C 1
ATOM 684 O O . TYR A 1 83 ? -0.822 -6.407 -8.889 1.00 88.06 83 TYR A O 1
ATOM 692 N N . PRO A 1 84 ? -1.524 -5.143 -10.613 1.00 88.94 84 PRO A N 1
ATOM 693 C CA . PRO A 1 84 ? -2.429 -4.328 -9.801 1.00 88.94 84 PRO A CA 1
ATOM 694 C C . PRO A 1 84 ? -3.441 -5.151 -8.991 1.00 88.94 84 PRO A C 1
ATOM 696 O O . PRO A 1 84 ? -3.812 -4.788 -7.876 1.00 88.94 84 PRO A O 1
ATOM 699 N N . SER A 1 85 ? -3.831 -6.321 -9.504 1.00 90.81 85 SER A N 1
ATOM 700 C CA . SER A 1 85 ? -4.705 -7.279 -8.818 1.00 90.81 85 SER A CA 1
ATOM 701 C C . SER A 1 85 ? -4.119 -7.841 -7.516 1.00 90.81 85 SER A C 1
ATOM 703 O O . SER A 1 85 ? -4.875 -8.311 -6.665 1.00 90.81 85 SER A O 1
ATOM 705 N N . ALA A 1 86 ? -2.801 -7.768 -7.325 1.00 90.31 86 ALA A N 1
ATOM 706 C CA . ALA A 1 86 ? -2.127 -8.190 -6.104 1.00 90.31 86 ALA A CA 1
ATOM 707 C C . ALA A 1 86 ? -2.165 -7.127 -4.991 1.00 90.31 86 ALA A C 1
ATOM 709 O O . ALA A 1 86 ? -1.756 -7.414 -3.863 1.00 90.31 86 ALA A O 1
ATOM 710 N N . TYR A 1 87 ? -2.699 -5.933 -5.275 1.00 91.81 87 TYR A N 1
ATOM 711 C CA . TYR A 1 87 ? -2.735 -4.799 -4.353 1.00 91.81 87 TYR A CA 1
ATOM 712 C C . TYR A 1 87 ? -4.153 -4.342 -4.021 1.00 91.81 87 TYR A C 1
ATOM 714 O O . TYR A 1 87 ? -5.103 -4.502 -4.794 1.00 91.81 87 TYR A O 1
ATOM 722 N N . TRP A 1 88 ? -4.294 -3.779 -2.830 1.00 93.56 88 TRP A N 1
ATOM 723 C CA . TRP A 1 88 ? -5.373 -2.869 -2.481 1.00 93.56 88 TRP A CA 1
ATOM 724 C C . TRP A 1 88 ? -4.883 -1.435 -2.628 1.00 93.56 88 TRP A C 1
ATOM 726 O O . TRP A 1 88 ? -3.759 -1.147 -2.230 1.00 93.56 88 TRP A O 1
ATOM 736 N N . GLU A 1 89 ? -5.736 -0.561 -3.147 1.00 93.75 89 GLU A N 1
ATOM 737 C CA . GLU A 1 89 ? -5.629 0.884 -2.965 1.00 93.75 89 GLU A CA 1
ATOM 738 C C . GLU A 1 89 ? -6.477 1.257 -1.744 1.00 93.75 89 GLU A C 1
ATOM 740 O O . GLU A 1 89 ? -7.650 0.869 -1.656 1.00 93.75 89 GLU A O 1
ATOM 745 N N . VAL A 1 90 ? -5.864 1.931 -0.773 1.00 93.25 90 VAL A N 1
ATOM 746 C CA . VAL A 1 90 ? -6.441 2.176 0.551 1.00 93.25 90 VAL A CA 1
ATOM 747 C C . VAL A 1 90 ? -6.305 3.640 0.932 1.00 93.25 90 VAL A C 1
ATOM 749 O O . VAL A 1 90 ? -5.234 4.227 0.799 1.00 93.25 90 VAL A O 1
ATOM 752 N N . THR A 1 91 ? -7.383 4.201 1.469 1.00 94.12 91 THR A N 1
ATOM 753 C CA . THR A 1 91 ? -7.364 5.470 2.198 1.00 94.12 91 THR A CA 1
ATOM 754 C C . THR A 1 91 ? -7.752 5.196 3.646 1.00 94.12 91 THR A C 1
ATOM 756 O O . THR A 1 91 ? -8.696 4.449 3.920 1.00 94.12 91 THR A O 1
ATOM 759 N N . PHE A 1 92 ? -7.021 5.781 4.585 1.00 93.44 92 PHE A N 1
ATOM 760 C CA . PHE A 1 92 ? -7.258 5.661 6.019 1.00 93.44 92 PHE A CA 1
ATOM 761 C C . PHE A 1 92 ? -8.121 6.814 6.540 1.00 93.44 92 PHE A C 1
ATOM 763 O O . PHE A 1 92 ? -8.196 7.874 5.921 1.00 93.44 92 PHE A O 1
ATOM 770 N N . GLN A 1 93 ? -8.807 6.605 7.666 1.00 91.81 93 GLN A N 1
ATOM 771 C CA . GLN A 1 93 ? -9.593 7.669 8.309 1.00 91.81 93 GLN A CA 1
ATOM 772 C C . GLN A 1 93 ? -8.718 8.712 9.005 1.00 91.81 93 GLN A C 1
ATOM 774 O O . GLN A 1 93 ? -9.110 9.868 9.115 1.00 91.81 93 GLN A O 1
ATOM 779 N N . THR A 1 94 ? -7.540 8.305 9.472 1.00 88.25 94 THR A N 1
ATOM 780 C CA . THR A 1 94 ? -6.551 9.183 10.096 1.00 88.25 94 THR A CA 1
ATOM 781 C C . THR A 1 94 ? -5.207 9.004 9.401 1.00 88.25 94 THR A C 1
ATOM 783 O O . THR A 1 94 ? -4.933 7.903 8.910 1.00 88.25 94 THR A O 1
ATOM 786 N N . PRO A 1 95 ? -4.352 10.040 9.373 1.00 86.50 95 PRO A N 1
ATOM 787 C CA . PRO A 1 95 ? -2.978 9.891 8.916 1.00 86.50 95 PRO A CA 1
ATOM 788 C C . PRO A 1 95 ? -2.280 8.744 9.650 1.00 86.50 95 PRO A C 1
ATOM 790 O O . PRO A 1 95 ? -2.407 8.608 10.870 1.00 86.50 95 PRO A O 1
ATOM 793 N N . ILE A 1 96 ? -1.574 7.897 8.907 1.00 83.81 96 ILE A N 1
ATOM 794 C CA . ILE A 1 96 ? -0.783 6.807 9.491 1.00 83.81 96 ILE A CA 1
ATOM 795 C C . ILE A 1 96 ? 0.603 7.317 9.867 1.00 83.81 96 ILE A C 1
ATOM 797 O O . ILE A 1 96 ? 1.162 8.134 9.149 1.00 83.81 96 ILE A O 1
ATOM 801 N N . THR A 1 97 ? 1.192 6.819 10.952 1.00 73.44 97 THR A N 1
ATOM 802 C CA . THR A 1 97 ? 2.567 7.167 11.330 1.00 73.44 97 THR A CA 1
ATOM 803 C C . THR A 1 97 ? 3.524 6.048 10.93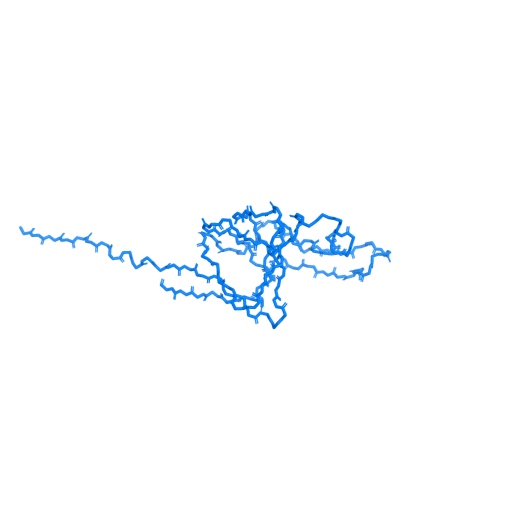3 1.00 73.44 97 THR A C 1
ATOM 805 O O . THR A 1 97 ? 3.428 4.910 11.389 1.00 73.44 97 THR A O 1
ATOM 808 N N . CYS A 1 98 ? 4.475 6.372 10.065 1.00 71.56 98 CYS A N 1
ATOM 809 C CA . CYS A 1 98 ? 5.409 5.412 9.484 1.00 71.56 98 CYS A CA 1
ATOM 810 C C . CYS A 1 98 ? 6.669 5.299 10.348 1.00 71.56 98 CYS A C 1
ATOM 812 O O . CYS A 1 98 ? 7.750 5.701 9.933 1.00 71.56 98 CYS A O 1
ATOM 814 N N . GLY A 1 99 ? 6.526 4.857 11.602 1.00 60.94 99 GLY A N 1
ATOM 815 C CA . GLY A 1 99 ? 7.671 4.691 12.510 1.00 60.94 99 GLY A CA 1
ATOM 816 C C . GLY A 1 99 ? 8.495 5.967 12.750 1.00 60.94 99 GLY A C 1
ATOM 817 O O . GLY A 1 99 ? 9.698 5.871 12.958 1.00 60.94 99 GLY A O 1
ATOM 818 N N . GLY A 1 100 ? 7.864 7.147 12.700 1.00 56.44 100 GLY A N 1
ATOM 819 C CA . GLY A 1 100 ? 8.525 8.447 12.889 1.00 56.44 100 GLY A CA 1
ATOM 820 C C . GLY A 1 100 ? 8.893 9.196 11.603 1.00 56.44 100 GLY A C 1
ATOM 821 O O . GLY A 1 100 ? 9.430 10.292 11.694 1.00 56.44 100 GLY A O 1
ATOM 822 N N . GLN A 1 101 ? 8.593 8.651 10.419 1.00 58.19 101 GLN A N 1
ATOM 823 C CA . GLN A 1 101 ? 8.808 9.354 9.148 1.00 58.19 101 GLN A CA 1
ATOM 824 C C . GLN A 1 101 ? 7.742 10.446 8.926 1.00 58.19 101 GLN A C 1
ATOM 826 O O . GLN A 1 101 ? 6.563 10.239 9.222 1.00 58.19 101 GLN A O 1
ATOM 831 N N . GLU A 1 102 ? 8.154 11.583 8.356 1.00 53.22 102 GLU A N 1
ATOM 832 C CA . GLU A 1 102 ? 7.357 12.813 8.151 1.00 53.22 102 GLU A CA 1
ATOM 833 C C . GLU A 1 102 ? 6.175 12.664 7.173 1.00 53.22 102 GLU A C 1
ATOM 835 O O . GLU A 1 102 ? 5.385 13.582 6.975 1.00 53.22 102 GLU A O 1
ATOM 840 N N . ASN A 1 103 ? 6.005 11.487 6.576 1.00 59.66 103 ASN A N 1
ATOM 841 C CA . ASN A 1 103 ? 5.179 11.278 5.381 1.00 59.66 103 ASN A CA 1
ATOM 842 C C . ASN A 1 103 ? 3.810 10.678 5.714 1.00 59.66 103 ASN A C 1
ATOM 844 O O . ASN A 1 103 ? 3.176 9.995 4.900 1.00 59.66 103 ASN A O 1
ATOM 848 N N 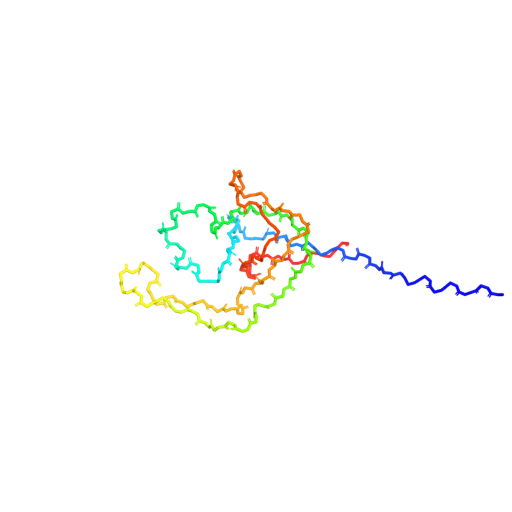. ALA A 1 104 ? 3.391 10.940 6.951 1.00 66.38 104 ALA A N 1
ATOM 849 C CA . ALA A 1 104 ? 2.133 10.537 7.530 1.00 66.38 104 ALA A CA 1
ATOM 850 C C . ALA A 1 104 ? 0.966 11.208 6.804 1.00 66.38 104 ALA A C 1
ATOM 852 O O . ALA A 1 104 ? 0.804 12.423 6.840 1.00 66.38 104 ALA A O 1
ATOM 853 N N . ASP A 1 105 ? 0.130 10.406 6.155 1.00 80.56 105 ASP A N 1
ATOM 854 C CA . ASP A 1 105 ? -1.063 10.878 5.462 1.00 80.56 105 ASP A CA 1
ATOM 855 C C . ASP A 1 105 ? -2.086 9.742 5.356 1.00 80.56 105 ASP A C 1
ATOM 857 O O . ASP A 1 105 ? -1.811 8.569 5.625 1.00 80.56 105 ASP A O 1
ATOM 861 N N . THR A 1 106 ? -3.296 10.101 4.971 1.00 88.06 106 THR A N 1
ATOM 862 C CA . THR A 1 106 ? -4.438 9.220 4.783 1.00 88.06 106 THR A CA 1
ATOM 863 C C . THR A 1 106 ? -4.339 8.357 3.521 1.00 88.06 106 THR A C 1
ATOM 865 O O . THR A 1 106 ? -4.896 7.261 3.519 1.00 88.06 106 THR A O 1
ATOM 868 N N . GLY A 1 107 ? -3.610 8.768 2.475 1.00 85.62 107 GLY A N 1
ATOM 869 C CA . GLY A 1 107 ? -3.402 7.980 1.251 1.00 85.62 107 GLY A CA 1
ATOM 870 C C . GLY A 1 107 ? -3.646 8.771 -0.042 1.00 85.62 107 GLY A C 1
ATOM 871 O O . GLY A 1 107 ? -3.659 9.996 -0.004 1.00 85.62 107 GLY A O 1
ATOM 872 N N . PRO A 1 108 ? -3.835 8.101 -1.195 1.00 89.69 108 PRO A N 1
ATOM 873 C CA . PRO A 1 108 ? -3.968 6.654 -1.360 1.00 89.69 108 PRO A CA 1
ATOM 874 C C . PRO A 1 108 ? -2.659 5.894 -1.113 1.00 89.69 108 PRO A C 1
ATOM 876 O O . PRO A 1 108 ? -1.568 6.362 -1.435 1.00 89.69 108 PRO A O 1
ATOM 879 N N . TRP A 1 109 ? -2.797 4.695 -0.553 1.00 90.69 109 TRP A N 1
ATOM 880 C CA . TRP A 1 109 ? -1.715 3.754 -0.290 1.00 90.69 109 TRP A CA 1
ATOM 881 C C . TRP A 1 109 ? -1.966 2.429 -1.010 1.00 90.69 109 TRP A C 1
ATOM 883 O O . TRP A 1 109 ? -3.063 1.876 -0.949 1.00 90.69 109 TRP A O 1
ATOM 893 N N . TYR A 1 110 ? -0.931 1.878 -1.634 1.00 91.00 110 TYR A N 1
ATOM 894 C CA . TYR A 1 110 ? -0.938 0.561 -2.257 1.00 91.00 110 TYR A CA 1
ATOM 895 C C . TYR A 1 110 ? -0.351 -0.475 -1.309 1.00 91.00 110 TYR A C 1
ATOM 897 O O . TYR A 1 110 ? 0.790 -0.365 -0.849 1.00 91.00 110 TYR A O 1
ATOM 905 N N . ILE A 1 111 ? -1.151 -1.496 -1.011 1.00 90.81 111 ILE A N 1
ATOM 906 C CA . ILE A 1 111 ? -0.854 -2.486 0.025 1.00 90.81 111 ILE A CA 1
ATOM 907 C C . ILE A 1 111 ? -1.028 -3.880 -0.553 1.00 90.81 111 ILE A C 1
ATOM 909 O O . ILE A 1 111 ? -2.053 -4.192 -1.161 1.00 90.81 111 ILE A O 1
ATOM 913 N N . TYR A 1 112 ? -0.027 -4.734 -0.363 1.00 91.12 112 TYR A N 1
ATOM 914 C CA . TYR A 1 112 ? -0.069 -6.090 -0.890 1.00 91.12 112 TYR A CA 1
ATOM 915 C C . TYR A 1 112 ? -1.183 -6.893 -0.213 1.00 91.12 112 TYR A C 1
ATOM 917 O O . TYR A 1 112 ? -1.201 -7.038 1.011 1.00 91.12 112 TYR A O 1
ATOM 925 N N . ARG A 1 113 ? -2.118 -7.438 -1.001 1.00 92.56 113 ARG A N 1
ATOM 926 C CA . ARG A 1 113 ? -3.345 -8.061 -0.470 1.00 92.56 113 ARG A CA 1
ATOM 927 C C . ARG A 1 113 ? -3.060 -9.212 0.484 1.00 92.56 113 ARG A C 1
ATOM 929 O O . ARG A 1 113 ? -3.787 -9.387 1.450 1.00 92.56 113 ARG A O 1
ATOM 936 N N . ARG A 1 114 ? -2.003 -9.985 0.220 1.00 92.44 114 ARG A N 1
ATOM 937 C CA . ARG A 1 114 ? -1.631 -11.153 1.035 1.00 92.44 114 ARG A CA 1
ATOM 938 C C . ARG A 1 114 ? -1.038 -10.781 2.397 1.00 92.44 114 ARG A C 1
ATOM 940 O O . ARG A 1 114 ? -0.874 -11.659 3.232 1.00 92.44 114 ARG A O 1
ATOM 947 N N . HIS A 1 115 ? -0.686 -9.514 2.615 1.00 94.06 115 HIS A N 1
ATOM 948 C CA . HIS A 1 115 ? -0.074 -9.041 3.860 1.00 94.06 115 HIS A CA 1
ATOM 949 C C . HIS A 1 115 ? -1.083 -8.462 4.847 1.00 94.06 115 HIS A C 1
ATOM 951 O O . HIS A 1 115 ? -0.680 -7.988 5.912 1.00 94.06 115 HIS A O 1
ATOM 957 N N . VAL A 1 116 ? -2.366 -8.454 4.488 1.00 94.06 116 VAL A N 1
ATOM 958 C CA . VAL A 1 116 ? -3.410 -7.805 5.269 1.00 94.06 116 VAL A CA 1
ATOM 959 C C . VAL A 1 116 ? -4.687 -8.624 5.313 1.00 94.06 116 VAL A C 1
ATOM 961 O O . VAL A 1 116 ? -5.026 -9.332 4.368 1.00 94.06 116 VAL A O 1
ATOM 964 N N . GLU A 1 117 ? -5.433 -8.466 6.397 1.00 95.44 117 GLU A N 1
ATOM 965 C CA . GLU A 1 117 ? -6.804 -8.947 6.525 1.00 95.44 117 GLU A CA 1
ATOM 966 C C . GLU A 1 117 ? -7.757 -7.775 6.768 1.00 95.44 117 GLU A C 1
ATOM 968 O O . GLU A 1 117 ? -7.400 -6.770 7.388 1.00 95.44 117 GLU A O 1
ATOM 973 N N . ARG A 1 118 ? -8.985 -7.896 6.258 1.00 93.00 118 ARG A N 1
ATOM 974 C CA . ARG A 1 118 ? -10.058 -6.940 6.538 1.00 93.00 118 ARG A CA 1
ATOM 975 C C . ARG A 1 118 ? -10.844 -7.437 7.740 1.00 93.00 118 ARG A C 1
ATOM 977 O O . ARG A 1 118 ? -11.451 -8.502 7.672 1.00 93.00 118 ARG A O 1
ATOM 984 N N . VAL A 1 119 ? -10.872 -6.645 8.800 1.00 92.81 119 VAL A N 1
ATOM 985 C CA . VAL A 1 119 ? -11.621 -6.928 10.026 1.00 92.81 119 VAL A CA 1
ATOM 986 C C . VAL A 1 119 ? -12.802 -5.965 10.092 1.00 92.81 119 VAL A C 1
ATOM 988 O O . VAL A 1 119 ? -12.640 -4.770 9.867 1.00 92.81 119 VAL A O 1
ATOM 991 N N . ARG A 1 120 ? -14.001 -6.473 10.371 1.00 89.12 120 ARG A N 1
ATOM 992 C CA . ARG A 1 120 ? -15.212 -5.662 10.559 1.00 89.12 120 ARG A CA 1
ATOM 993 C C . ARG A 1 120 ? -15.576 -5.654 12.038 1.00 89.12 120 ARG A C 1
ATOM 995 O O . ARG A 1 120 ? -15.564 -6.721 12.651 1.00 89.12 120 ARG A O 1
ATOM 1002 N N . ARG A 1 121 ? -15.85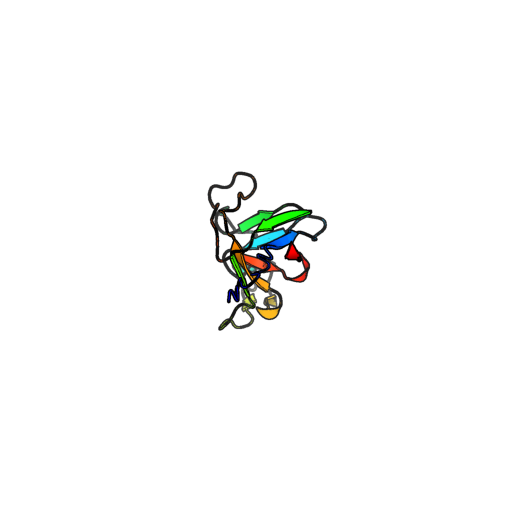3 -4.477 12.597 1.00 83.88 121 ARG A N 1
ATOM 1003 C CA . ARG A 1 121 ? -16.272 -4.284 13.994 1.00 83.88 121 ARG A CA 1
ATOM 1004 C C . ARG A 1 121 ? -17.398 -3.273 14.087 1.00 83.88 121 ARG A C 1
ATOM 1006 O O . ARG A 1 121 ? -17.454 -2.407 13.187 1.00 83.88 121 ARG A O 1
#